Protein AF-A0A534X002-F1 (afdb_monomer_lite)

Sequence (82 aa):
MYFVTTKRAGYALFCMTPSERAAIALTEDQKRVHVLEHTGETWTVRHEWPVGEHSHTELMTRLATCEEPASVAELVRRALGA

Secondary structure (DSSP, 8-state):
---EEE--TTEEEEEE-TTSSEEEEEETTS-EEEEEEE-SS-EEEEEEEETTTS-HHHHHHHHTTSPPPSSHHHHHHHHHT-

Foldseek 3Di:
DAWDWDDDPQFPTWTADPVNQWIWTAGPVRQKIFIWGDPPPDTDGPDMDGCVVPNSVQLNVQCVPPDDDPHSVRSVCSSVPD

Radius of gyration: 11.41 Å; chains: 1; bounding box: 26×28×29 Å

pLDDT: mean 96.12, std 3.76, range [70.38, 98.69]

Structure (mmCIF, N/CA/C/O backbone):
data_AF-A0A534X002-F1
#
_entry.id   AF-A0A534X002-F1
#
loop_
_atom_site.group_PDB
_atom_site.id
_atom_site.type_symbol
_atom_site.label_atom_id
_atom_site.label_alt_id
_atom_site.label_comp_id
_atom_site.label_asym_id
_atom_site.label_entity_id
_atom_site.label_seq_id
_atom_site.pdbx_PDB_ins_code
_atom_site.Cartn_x
_atom_site.Cartn_y
_atom_site.Cartn_z
_atom_site.occupancy
_atom_site.B_iso_or_equiv
_atom_site.auth_seq_id
_atom_site.auth_comp_id
_atom_site.auth_asym_id
_atom_site.auth_atom_id
_atom_site.pdbx_PDB_model_num
ATOM 1 N N . MET A 1 1 ? 5.710 12.571 -1.384 1.00 92.44 1 MET A N 1
ATOM 2 C CA . MET A 1 1 ? 4.749 12.626 -0.257 1.00 92.44 1 MET A CA 1
ATOM 3 C C . MET A 1 1 ? 5.253 11.773 0.904 1.00 92.44 1 MET A C 1
ATOM 5 O O . MET A 1 1 ? 6.178 10.996 0.704 1.00 92.44 1 MET A O 1
ATOM 9 N N . TYR A 1 2 ? 4.671 11.902 2.100 1.00 93.81 2 TYR A N 1
ATOM 10 C CA . TYR A 1 2 ? 4.943 11.005 3.234 1.00 93.81 2 TYR A CA 1
ATOM 11 C C . TYR A 1 2 ? 3.796 10.006 3.435 1.00 93.81 2 TYR A C 1
ATOM 13 O O . TYR A 1 2 ? 2.722 10.177 2.863 1.00 93.81 2 TYR A O 1
ATOM 21 N N . PHE A 1 3 ? 4.033 8.979 4.251 1.00 97.12 3 PHE A N 1
ATOM 22 C CA . PHE A 1 3 ? 3.017 8.012 4.662 1.00 97.12 3 PHE A CA 1
ATOM 23 C C . PHE A 1 3 ? 2.847 8.026 6.178 1.00 97.12 3 PHE A C 1
ATOM 25 O O . PHE A 1 3 ? 3.815 8.217 6.916 1.00 97.12 3 PHE A O 1
ATOM 32 N N . VAL A 1 4 ? 1.620 7.786 6.631 1.00 97.12 4 VAL A N 1
ATOM 33 C CA . VAL A 1 4 ? 1.287 7.599 8.044 1.00 97.12 4 VAL A CA 1
ATOM 34 C C . VAL A 1 4 ? 1.135 6.105 8.302 1.00 97.12 4 VAL A C 1
ATOM 36 O O . VAL A 1 4 ? 0.240 5.460 7.756 1.00 97.12 4 VAL A O 1
ATOM 39 N N . THR A 1 5 ? 2.018 5.537 9.119 1.00 97.25 5 THR A N 1
ATOM 40 C CA . THR A 1 5 ? 1.980 4.106 9.448 1.00 97.25 5 THR A CA 1
ATOM 41 C C . THR A 1 5 ? 1.123 3.865 10.684 1.00 97.25 5 THR A C 1
ATOM 43 O O . THR A 1 5 ? 1.308 4.516 11.710 1.00 97.25 5 THR A O 1
ATOM 46 N N . THR A 1 6 ? 0.224 2.887 10.610 1.00 96.69 6 THR A N 1
ATOM 47 C CA . THR A 1 6 ? -0.595 2.438 11.742 1.00 96.69 6 THR A CA 1
ATOM 48 C C . THR A 1 6 ? -0.615 0.914 11.835 1.00 96.69 6 THR A C 1
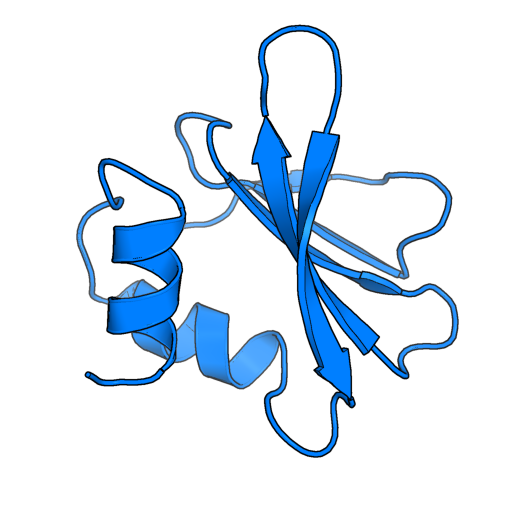ATOM 50 O O . THR A 1 6 ? -0.256 0.210 10.890 1.00 96.69 6 THR A O 1
ATOM 53 N N . LYS A 1 7 ? -1.029 0.386 12.988 1.00 96.62 7 LYS A N 1
ATOM 54 C CA . LYS A 1 7 ? -1.275 -1.049 13.156 1.00 96.62 7 LYS A CA 1
ATOM 55 C C . LYS A 1 7 ? -2.685 -1.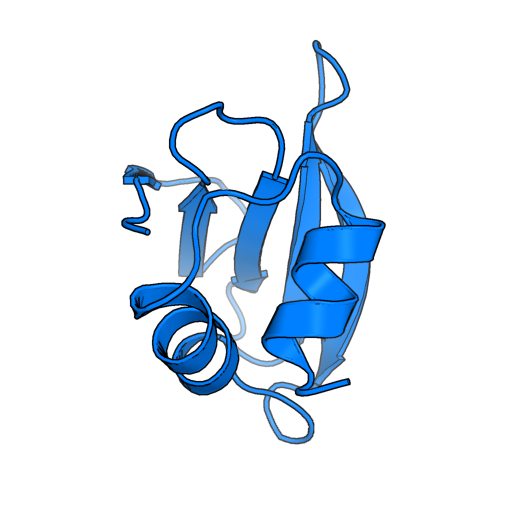379 12.680 1.00 96.62 7 LYS A C 1
ATOM 57 O O . LYS A 1 7 ? -3.647 -0.735 13.090 1.00 96.62 7 LYS A O 1
ATOM 62 N N . ARG A 1 8 ? -2.812 -2.427 11.868 1.00 96.44 8 ARG A N 1
ATOM 63 C CA . ARG A 1 8 ? -4.096 -2.968 11.417 1.00 96.44 8 ARG A CA 1
ATOM 64 C C . ARG A 1 8 ? -4.008 -4.490 11.374 1.00 96.44 8 ARG A C 1
ATOM 66 O O . ARG A 1 8 ? -3.051 -5.019 10.825 1.00 96.44 8 ARG A O 1
ATOM 73 N N . ALA A 1 9 ? -4.995 -5.177 11.945 1.00 96.81 9 ALA A N 1
ATOM 74 C CA . ALA A 1 9 ? -5.048 -6.638 11.911 1.00 96.81 9 ALA A CA 1
ATOM 75 C C . ALA A 1 9 ? -5.031 -7.159 10.462 1.00 96.81 9 ALA A C 1
ATOM 77 O O . ALA A 1 9 ? -5.658 -6.555 9.585 1.00 96.81 9 ALA A O 1
ATOM 78 N N . GLY A 1 10 ? -4.312 -8.258 10.220 1.00 96.88 10 GLY A N 1
ATOM 79 C CA . GLY A 1 10 ? -4.128 -8.836 8.886 1.00 96.88 10 GLY A CA 1
ATOM 80 C C . GLY A 1 10 ? -2.973 -8.225 8.085 1.00 96.88 10 GLY A C 1
ATOM 81 O O . GLY A 1 10 ? -2.687 -8.696 6.983 1.00 96.88 10 GLY A O 1
ATOM 82 N N . TYR A 1 11 ? -2.280 -7.216 8.628 1.00 98.25 11 TYR A N 1
ATOM 83 C CA . TYR A 1 11 ? -1.162 -6.554 7.959 1.00 98.25 11 TYR A CA 1
ATOM 84 C C . TYR A 1 11 ? 0.083 -6.441 8.844 1.00 98.25 11 TYR A C 1
ATOM 86 O O . TYR A 1 11 ? 0.031 -5.931 9.962 1.00 98.25 11 TYR A O 1
ATOM 94 N N . ALA A 1 12 ? 1.230 -6.840 8.291 1.00 98.00 12 ALA A N 1
ATOM 95 C CA . ALA A 1 12 ? 2.545 -6.563 8.866 1.00 98.00 12 ALA A CA 1
ATOM 96 C C . ALA A 1 12 ? 2.919 -5.072 8.746 1.00 98.00 12 ALA A C 1
ATOM 98 O O . ALA A 1 12 ? 3.645 -4.539 9.583 1.00 98.00 12 ALA A O 1
ATOM 99 N N . LEU A 1 13 ? 2.403 -4.393 7.716 1.00 98.38 13 LEU A N 1
ATOM 100 C CA . LEU A 1 13 ? 2.577 -2.962 7.472 1.00 98.38 13 LEU A CA 1
ATOM 101 C C . LEU A 1 13 ? 1.271 -2.383 6.930 1.00 98.38 13 LEU A C 1
ATOM 103 O O . LEU A 1 13 ? 0.702 -2.947 5.999 1.00 98.38 13 LEU A O 1
ATOM 107 N N . PHE A 1 14 ? 0.839 -1.237 7.450 1.00 98.50 14 PHE A N 1
ATOM 108 C CA . PHE A 1 14 ? -0.279 -0.479 6.895 1.00 98.50 14 PHE A CA 1
ATOM 109 C C . PHE A 1 14 ? 0.070 1.013 6.849 1.00 98.50 14 PHE A C 1
ATOM 111 O O . PHE A 1 14 ? 0.104 1.684 7.883 1.00 98.50 14 PHE A O 1
ATOM 118 N N . CYS A 1 15 ? 0.365 1.522 5.652 1.00 98.31 15 CYS A N 1
ATOM 119 C CA . CYS A 1 15 ? 0.843 2.883 5.420 1.00 98.31 15 CYS A CA 1
ATOM 120 C C . CYS A 1 15 ? -0.179 3.682 4.614 1.00 98.31 15 CYS A C 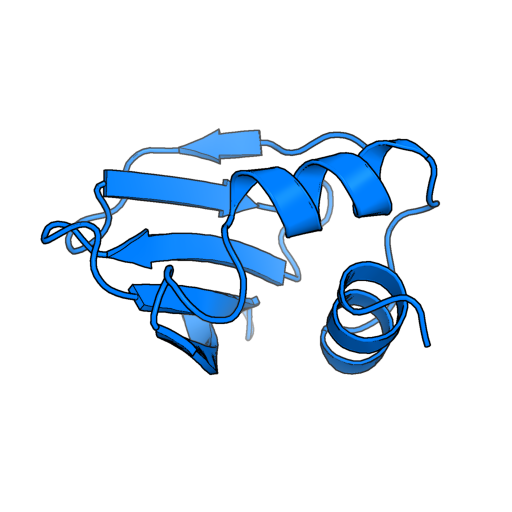1
ATOM 122 O O . CYS A 1 15 ? -0.378 3.432 3.428 1.00 98.31 15 CYS A O 1
ATOM 124 N N . MET A 1 16 ? -0.805 4.662 5.254 1.00 97.94 16 MET A N 1
ATOM 125 C CA . MET A 1 16 ? -1.830 5.515 4.659 1.00 97.94 16 MET A CA 1
ATOM 126 C C . MET A 1 16 ? -1.203 6.735 3.996 1.00 97.94 16 MET A C 1
ATOM 128 O O . MET A 1 16 ? -0.174 7.247 4.448 1.00 97.94 16 MET A O 1
ATOM 132 N N . THR A 1 17 ? -1.839 7.225 2.940 1.00 97.31 17 THR A N 1
ATOM 133 C CA . THR A 1 17 ? -1.554 8.560 2.419 1.00 97.31 17 THR A CA 1
ATOM 134 C C . THR A 1 17 ? -2.042 9.630 3.410 1.00 97.31 17 THR A C 1
ATOM 136 O O . THR A 1 17 ? -2.908 9.332 4.233 1.00 97.31 17 THR A O 1
ATOM 139 N N . PRO A 1 18 ? -1.517 10.871 3.374 1.00 96.12 18 PRO A N 1
ATOM 140 C CA . PRO A 1 18 ? -1.889 11.914 4.334 1.00 96.12 18 PRO A CA 1
ATOM 141 C C . PRO A 1 18 ? -3.385 12.234 4.374 1.00 96.12 18 PRO A C 1
ATOM 143 O O . PRO A 1 18 ? -3.912 12.524 5.442 1.00 96.12 18 PRO A O 1
ATOM 146 N N . SER A 1 19 ? -4.081 12.160 3.235 1.00 95.62 19 SER A N 1
ATOM 147 C CA . SER A 1 19 ? -5.539 12.342 3.186 1.00 95.62 19 SER A CA 1
ATOM 148 C C . SER A 1 19 ? -6.345 11.111 3.604 1.00 95.62 19 SER A C 1
ATOM 150 O O . SER A 1 19 ? -7.570 11.141 3.528 1.00 95.62 19 SER A O 1
ATOM 152 N N . GLU A 1 20 ? -5.675 10.014 3.965 1.00 96.25 20 GLU A N 1
ATOM 153 C CA . GLU A 1 20 ? -6.270 8.719 4.310 1.00 96.25 20 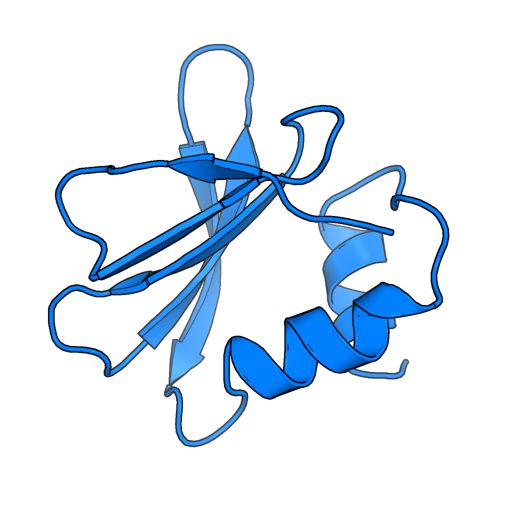GLU A CA 1
ATOM 154 C C . GLU A 1 20 ? -7.141 8.109 3.199 1.00 96.25 20 GLU A C 1
ATOM 156 O O . GLU A 1 20 ? -7.840 7.128 3.423 1.00 96.25 20 GLU A O 1
ATOM 161 N N . ARG A 1 21 ? -7.088 8.635 1.968 1.00 96.38 21 ARG A N 1
ATOM 162 C CA . ARG A 1 21 ? -7.848 8.091 0.831 1.00 96.38 21 ARG A CA 1
ATOM 163 C C . ARG A 1 21 ? -7.311 6.756 0.343 1.00 96.38 21 ARG A C 1
ATOM 165 O O . ARG A 1 21 ? -8.070 5.956 -0.201 1.0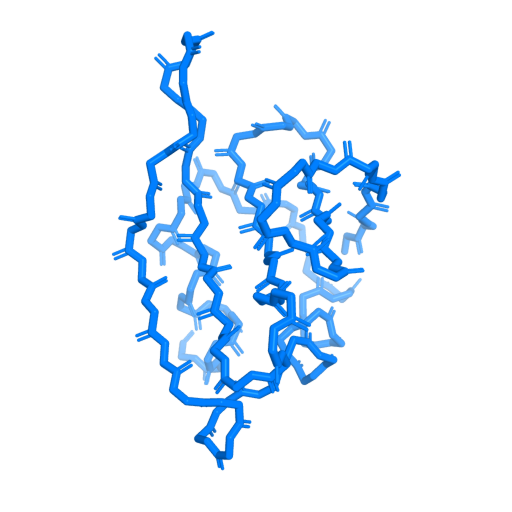0 96.38 21 ARG A O 1
ATOM 172 N N . ALA A 1 22 ? -6.013 6.527 0.506 1.00 97.94 22 ALA A N 1
ATOM 173 C CA . ALA A 1 22 ? -5.357 5.323 0.037 1.00 97.94 22 ALA A CA 1
ATOM 174 C C . ALA A 1 22 ? -4.363 4.782 1.065 1.00 97.94 22 ALA A C 1
ATOM 176 O O . ALA A 1 22 ? -3.871 5.513 1.925 1.00 97.94 22 ALA A O 1
ATOM 177 N N . ALA A 1 23 ? -4.051 3.494 0.959 1.00 98.19 23 ALA A N 1
ATOM 178 C CA . ALA A 1 23 ? -3.007 2.864 1.751 1.00 98.19 23 ALA A CA 1
ATOM 179 C C . ALA A 1 23 ? -2.213 1.854 0.924 1.00 98.19 23 ALA A C 1
ATOM 181 O O . ALA A 1 23 ? -2.765 1.178 0.059 1.00 98.19 23 ALA A O 1
ATOM 182 N N . ILE A 1 24 ? -0.923 1.737 1.226 1.00 98.38 24 ILE A N 1
ATOM 183 C CA . ILE A 1 24 ? -0.063 0.636 0.797 1.00 98.38 24 ILE A CA 1
ATOM 184 C C . ILE A 1 24 ? 0.165 -0.241 2.022 1.00 98.38 24 ILE A C 1
ATOM 186 O O . ILE A 1 24 ? 0.585 0.244 3.075 1.00 98.38 24 ILE A O 1
ATOM 190 N N . ALA A 1 25 ? -0.125 -1.529 1.899 1.00 98.56 25 ALA A N 1
ATOM 191 C CA . ALA A 1 25 ? -0.042 -2.464 3.006 1.00 98.56 25 ALA A CA 1
ATOM 192 C C . ALA A 1 25 ? 0.665 -3.758 2.603 1.00 98.56 25 ALA A C 1
ATOM 194 O O . ALA A 1 25 ? 0.618 -4.169 1.447 1.00 98.56 25 ALA A O 1
ATOM 195 N N . LEU A 1 26 ? 1.308 -4.403 3.572 1.00 98.69 26 LEU A N 1
ATOM 196 C CA . LEU A 1 26 ? 1.951 -5.708 3.434 1.00 98.69 26 LEU A CA 1
ATOM 197 C C . LEU A 1 26 ? 1.193 -6.705 4.305 1.00 98.69 26 LEU A C 1
ATOM 199 O O . LEU A 1 26 ? 1.010 -6.444 5.498 1.00 98.69 26 LEU A O 1
ATOM 203 N N . THR A 1 27 ? 0.749 -7.821 3.732 1.00 98.56 27 THR A N 1
ATOM 204 C CA . THR A 1 27 ? 0.043 -8.879 4.474 1.00 98.56 27 THR A CA 1
ATOM 205 C C . THR A 1 27 ? 0.901 -9.443 5.610 1.00 98.56 27 THR A C 1
ATOM 207 O O . THR A 1 27 ? 2.127 -9.357 5.577 1.00 98.56 27 THR A O 1
ATOM 210 N N . GLU A 1 28 ? 0.272 -10.015 6.641 1.00 97.94 28 GLU A N 1
ATOM 211 C CA . GLU A 1 28 ? 0.981 -10.602 7.799 1.00 97.94 28 GLU A CA 1
ATOM 212 C C . GLU A 1 28 ? 2.008 -11.677 7.417 1.00 97.94 28 GLU A C 1
ATOM 214 O O . GLU A 1 28 ? 3.081 -11.747 8.013 1.00 97.94 28 GLU A O 1
ATOM 219 N N . ASP A 1 29 ? 1.717 -12.476 6.389 1.00 97.94 29 ASP A N 1
ATOM 220 C CA . ASP A 1 29 ? 2.641 -13.481 5.853 1.00 97.94 29 ASP A CA 1
ATOM 221 C C . ASP A 1 29 ? 3.759 -12.887 4.975 1.00 97.94 29 ASP A C 1
ATOM 223 O O . ASP A 1 29 ? 4.629 -13.621 4.507 1.00 97.94 29 ASP A O 1
ATOM 227 N N . GLN A 1 30 ? 3.734 -11.568 4.757 1.00 97.88 30 GLN A N 1
ATOM 228 C CA . GLN A 1 30 ? 4.670 -10.789 3.949 1.00 97.88 30 GLN A CA 1
ATOM 229 C C . GLN A 1 30 ? 4.788 -11.263 2.495 1.00 97.88 30 GLN A C 1
ATOM 231 O O . GLN A 1 30 ? 5.814 -11.049 1.850 1.00 97.88 30 GLN A O 1
ATOM 236 N N . LYS A 1 31 ? 3.741 -11.898 1.953 1.00 98.31 31 LYS A N 1
ATOM 237 C CA . LYS A 1 31 ? 3.743 -12.409 0.573 1.00 98.31 31 LYS A CA 1
ATOM 238 C C . LYS A 1 31 ? 3.057 -11.493 -0.421 1.00 98.31 31 LYS A C 1
ATOM 240 O O . LYS A 1 31 ? 3.375 -11.577 -1.608 1.00 98.31 31 LYS A O 1
ATOM 245 N N . ARG A 1 32 ? 2.132 -10.641 0.026 1.00 98.69 32 ARG A N 1
ATOM 246 C CA . ARG A 1 32 ? 1.347 -9.771 -0.853 1.00 98.69 32 ARG A CA 1
ATOM 247 C C . ARG A 1 32 ? 1.389 -8.325 -0.408 1.00 98.69 32 ARG A C 1
ATOM 249 O O . ARG A 1 32 ? 1.338 -8.015 0.782 1.00 98.69 32 ARG A O 1
ATOM 256 N N . VAL A 1 33 ? 1.445 -7.444 -1.394 1.00 98.69 33 VAL A N 1
ATOM 257 C CA . VAL A 1 33 ? 1.236 -6.015 -1.197 1.00 98.69 33 VAL A CA 1
ATOM 258 C C . VAL A 1 33 ? -0.167 -5.674 -1.657 1.00 98.69 33 VAL A C 1
ATOM 260 O O . VAL A 1 33 ? -0.577 -6.072 -2.744 1.00 98.69 33 VAL A O 1
ATOM 263 N N . HIS A 1 34 ? -0.897 -4.945 -0.823 1.00 98.69 34 HIS A N 1
ATOM 264 C CA . HIS A 1 34 ? -2.218 -4.422 -1.136 1.00 98.69 34 HIS A CA 1
ATOM 265 C C . HIS A 1 34 ? -2.137 -2.909 -1.315 1.00 98.69 34 HIS A C 1
ATOM 267 O O . HIS A 1 34 ? -1.542 -2.210 -0.492 1.00 98.69 34 HIS A O 1
ATOM 273 N N . VAL A 1 35 ? -2.800 -2.403 -2.351 1.00 98.44 35 VAL A N 1
ATOM 274 C CA . VAL A 1 35 ? -3.176 -0.994 -2.455 1.00 98.44 35 VAL A CA 1
ATOM 275 C C . VAL A 1 35 ? -4.660 -0.893 -2.154 1.00 98.44 35 VAL A C 1
ATOM 277 O O . VAL A 1 35 ? -5.491 -1.503 -2.834 1.00 98.44 35 VAL A O 1
ATOM 280 N N . LEU A 1 36 ? -4.989 -0.144 -1.111 1.00 98.50 36 LEU A N 1
ATOM 281 C CA . LEU A 1 36 ? -6.342 -0.015 -0.599 1.00 98.50 36 LEU A CA 1
ATOM 282 C C . LEU A 1 36 ? -6.886 1.387 -0.835 1.00 98.50 36 LEU A C 1
ATOM 284 O O . LEU A 1 36 ? -6.138 2.360 -0.807 1.00 98.50 36 LEU A O 1
ATOM 288 N N . GLU A 1 37 ? -8.199 1.469 -1.003 1.00 98.12 37 GLU A N 1
ATOM 289 C CA . GLU A 1 37 ? -8.968 2.710 -0.989 1.00 98.12 37 GLU A CA 1
ATOM 290 C C . GLU A 1 37 ? -9.806 2.790 0.284 1.00 98.12 37 GLU A C 1
ATOM 292 O O . GLU A 1 37 ? -10.401 1.788 0.694 1.00 98.12 37 GLU A O 1
ATOM 297 N N . HIS A 1 38 ? -9.888 3.977 0.878 1.00 96.56 38 HIS A N 1
ATOM 298 C CA . HIS A 1 38 ? -10.813 4.252 1.967 1.00 96.56 38 HIS A CA 1
ATOM 299 C C . HIS A 1 38 ? -12.136 4.785 1.415 1.00 96.56 38 HIS A C 1
ATOM 301 O O . HIS A 1 38 ? -12.193 5.877 0.851 1.00 96.56 38 HIS A O 1
ATOM 307 N N . THR A 1 39 ? -13.220 4.034 1.601 1.00 90.81 39 THR A N 1
ATOM 308 C CA . THR A 1 39 ? -14.565 4.411 1.133 1.00 90.81 39 THR A CA 1
ATOM 309 C C . THR A 1 39 ? -15.422 5.000 2.260 1.00 90.81 39 THR A C 1
ATOM 311 O O . THR A 1 39 ? -16.628 4.777 2.310 1.00 90.81 39 THR A O 1
ATOM 314 N N . GLY A 1 40 ? -14.796 5.708 3.205 1.00 87.06 40 GLY A N 1
ATOM 315 C CA . GLY A 1 40 ? -15.447 6.351 4.354 1.00 87.06 40 GLY A CA 1
ATOM 316 C C . GLY A 1 40 ? -15.631 5.437 5.567 1.00 87.06 40 GLY A C 1
ATOM 317 O O . GLY A 1 40 ? -15.290 5.834 6.675 1.00 87.06 40 GLY A O 1
ATOM 318 N N . GLU A 1 41 ? -16.126 4.215 5.365 1.00 88.75 41 GLU A N 1
ATOM 319 C CA . GLU A 1 41 ? -16.362 3.256 6.462 1.00 88.75 41 GLU A CA 1
ATOM 320 C C . GLU A 1 41 ? -15.356 2.103 6.484 1.00 88.75 41 GLU A C 1
ATOM 322 O O . GLU A 1 41 ? -15.082 1.512 7.531 1.00 88.75 41 GLU A O 1
ATOM 327 N N . THR A 1 42 ? -14.818 1.743 5.319 1.00 94.50 42 THR A N 1
ATOM 328 C CA . THR A 1 42 ? -13.983 0.552 5.172 1.00 94.50 42 THR A CA 1
ATOM 329 C C . THR A 1 42 ? -12.821 0.783 4.221 1.00 94.50 42 THR A C 1
ATOM 331 O O . THR A 1 42 ? -12.800 1.713 3.412 1.00 94.50 42 THR A O 1
ATOM 334 N N . TRP A 1 43 ? -11.833 -0.099 4.345 1.00 97.19 43 TRP A N 1
ATOM 335 C CA . TRP A 1 43 ? -10.699 -0.184 3.441 1.00 97.19 43 TRP A CA 1
ATOM 336 C C . TRP A 1 43 ? -10.933 -1.325 2.462 1.00 97.19 43 TRP A C 1
ATOM 338 O O . TRP A 1 43 ? -11.047 -2.478 2.878 1.00 97.19 43 TRP A O 1
ATOM 348 N N . THR A 1 44 ? -10.974 -1.005 1.174 1.00 97.31 44 THR A N 1
ATOM 349 C CA . THR A 1 44 ? -11.182 -1.981 0.101 1.00 97.31 44 THR A CA 1
ATOM 350 C C . THR A 1 44 ? -9.886 -2.173 -0.670 1.00 97.31 44 THR A C 1
ATOM 352 O O . THR A 1 44 ? -9.303 -1.198 -1.141 1.00 97.31 44 THR A O 1
ATOM 355 N N . VAL A 1 45 ? -9.435 -3.420 -0.830 1.00 97.94 45 VAL A N 1
ATOM 356 C CA . VAL A 1 45 ? -8.285 -3.739 -1.689 1.00 97.94 45 VAL A CA 1
ATOM 357 C C . VAL A 1 45 ? -8.676 -3.460 -3.140 1.00 97.94 45 VAL A C 1
ATOM 359 O O . VAL A 1 45 ? -9.619 -4.054 -3.659 1.00 97.94 45 VAL A O 1
ATOM 362 N N . ARG A 1 46 ? -7.979 -2.523 -3.784 1.00 98.06 46 ARG A N 1
ATOM 363 C CA . ARG A 1 46 ? -8.173 -2.187 -5.203 1.00 98.06 46 ARG A CA 1
ATOM 364 C C . ARG A 1 46 ? -7.171 -2.896 -6.092 1.00 98.06 46 ARG A C 1
ATOM 366 O O . ARG A 1 46 ? -7.515 -3.273 -7.206 1.00 98.06 46 ARG A O 1
ATOM 373 N N . HIS A 1 47 ? -5.959 -3.091 -5.585 1.00 98.12 47 HIS A N 1
ATOM 374 C CA . HIS A 1 47 ? -4.932 -3.869 -6.254 1.00 98.12 47 HIS A CA 1
ATOM 375 C C . HIS A 1 47 ? -4.185 -4.739 -5.255 1.00 98.12 47 HIS A C 1
ATOM 377 O O . HIS A 1 47 ? -3.955 -4.334 -4.114 1.00 98.12 47 HIS A O 1
ATOM 383 N N . GLU A 1 48 ? -3.774 -5.910 -5.720 1.00 98.19 48 GLU A N 1
ATOM 384 C CA . GLU A 1 48 ? -2.861 -6.787 -5.010 1.00 98.19 48 GLU A CA 1
ATOM 385 C C . GLU A 1 48 ? -1.867 -7.418 -5.978 1.00 98.19 48 GLU A C 1
ATOM 387 O O . GLU A 1 48 ? -2.173 -7.630 -7.152 1.00 98.19 48 GLU A O 1
ATOM 392 N N . TRP A 1 49 ? -0.687 -7.734 -5.464 1.00 98.19 49 TRP A N 1
ATOM 393 C CA . TRP A 1 49 ? 0.325 -8.498 -6.184 1.00 98.19 49 TRP A CA 1
ATOM 394 C C . TRP A 1 49 ? 1.256 -9.216 -5.203 1.00 98.19 49 TRP A C 1
ATOM 396 O O . TRP A 1 49 ? 1.377 -8.811 -4.037 1.00 98.19 49 TRP A O 1
ATOM 406 N N . PRO A 1 50 ? 1.938 -10.282 -5.653 1.00 98.44 50 PRO A N 1
ATOM 407 C CA . PRO A 1 50 ? 3.052 -10.860 -4.920 1.00 98.44 50 PRO A CA 1
ATOM 408 C C . PRO A 1 50 ? 4.148 -9.818 -4.669 1.00 98.44 50 PRO A C 1
ATOM 410 O O . PRO A 1 50 ? 4.504 -9.043 -5.555 1.00 98.44 50 PRO A O 1
ATOM 413 N N . VAL A 1 51 ? 4.760 -9.851 -3.485 1.00 97.75 51 VAL A N 1
ATOM 414 C CA . VAL A 1 51 ? 5.891 -8.966 -3.135 1.00 97.75 51 VAL A CA 1
ATOM 415 C C . VAL A 1 51 ? 7.067 -9.113 -4.106 1.00 97.75 51 VAL A C 1
ATOM 417 O O . VAL A 1 51 ? 7.799 -8.152 -4.320 1.00 97.75 51 VAL A O 1
ATOM 420 N N . GLY A 1 52 ? 7.236 -10.299 -4.702 1.00 97.12 52 GLY A N 1
ATOM 421 C CA . GLY A 1 52 ? 8.275 -10.560 -5.700 1.00 97.12 52 GLY A CA 1
ATOM 422 C C . GLY A 1 52 ? 8.060 -9.858 -7.045 1.00 97.12 52 GLY A C 1
ATOM 423 O O . GLY A 1 52 ? 9.020 -9.724 -7.793 1.00 97.12 52 GLY A O 1
ATOM 424 N N . GLU A 1 53 ? 6.838 -9.410 -7.346 1.00 97.31 53 GLU A N 1
ATOM 425 C CA . GLU A 1 53 ? 6.548 -8.608 -8.542 1.00 97.31 53 GLU A CA 1
ATOM 426 C C . GLU A 1 53 ? 6.735 -7.117 -8.252 1.00 97.31 53 GLU A C 1
ATOM 428 O O . GLU A 1 53 ? 7.467 -6.436 -8.965 1.00 97.31 53 GLU A O 1
ATOM 433 N N . HIS A 1 54 ? 6.125 -6.627 -7.168 1.00 97.38 54 HIS A N 1
ATOM 434 C CA . HIS A 1 54 ? 6.260 -5.242 -6.720 1.00 97.38 54 HIS A CA 1
ATOM 435 C C . HIS A 1 54 ? 6.261 -5.177 -5.186 1.00 97.38 54 HIS A C 1
ATOM 437 O O . HIS A 1 54 ? 5.307 -5.584 -4.517 1.00 97.38 54 HIS A O 1
ATOM 443 N N . SER A 1 55 ? 7.321 -4.623 -4.596 1.00 97.38 55 SER A N 1
ATOM 444 C CA . SER A 1 55 ? 7.450 -4.540 -3.132 1.00 97.38 55 SER A CA 1
ATOM 445 C C . SER A 1 55 ? 6.869 -3.238 -2.570 1.00 97.38 55 SER A C 1
ATOM 447 O O . SER A 1 55 ? 6.919 -2.196 -3.217 1.00 97.38 55 SER A O 1
ATOM 449 N N . HIS A 1 56 ? 6.368 -3.249 -1.327 1.00 97.31 56 HIS A N 1
ATOM 450 C CA . HIS A 1 56 ? 5.852 -2.029 -0.682 1.00 97.31 56 HIS A CA 1
ATOM 451 C C . HIS A 1 56 ? 6.921 -0.925 -0.625 1.00 97.31 56 HIS A C 1
ATOM 453 O O . HIS A 1 56 ? 6.617 0.241 -0.862 1.00 97.31 56 HIS A O 1
ATOM 459 N N . THR A 1 57 ? 8.178 -1.304 -0.367 1.00 96.56 57 THR A N 1
ATOM 460 C CA . THR A 1 57 ? 9.321 -0.390 -0.326 1.00 96.56 57 THR A CA 1
ATOM 461 C C . THR A 1 57 ? 9.512 0.306 -1.667 1.00 96.56 57 THR A C 1
ATOM 463 O O . THR A 1 57 ? 9.554 1.529 -1.707 1.00 96.56 57 THR A O 1
ATOM 466 N N . GLU A 1 58 ? 9.556 -0.448 -2.766 1.00 96.56 58 GLU A N 1
ATOM 467 C CA . GLU A 1 58 ? 9.711 0.101 -4.116 1.00 96.56 58 GLU A CA 1
ATOM 468 C C . GLU A 1 58 ? 8.629 1.139 -4.441 1.00 96.56 58 GLU A C 1
ATOM 470 O O . GLU A 1 58 ? 8.942 2.254 -4.867 1.00 96.56 58 GLU A O 1
ATOM 475 N N . LEU A 1 59 ? 7.362 0.797 -4.198 1.00 97.19 59 LEU A N 1
ATOM 476 C CA . LEU A 1 59 ? 6.225 1.677 -4.477 1.00 97.19 59 LEU A CA 1
ATOM 477 C C . LEU A 1 59 ? 6.309 2.964 -3.655 1.00 97.19 59 LEU A C 1
ATOM 479 O O . LEU A 1 59 ? 6.162 4.064 -4.185 1.00 97.19 59 LEU A O 1
ATOM 483 N N . MET A 1 60 ? 6.557 2.831 -2.349 1.00 97.00 60 MET A N 1
ATOM 484 C CA 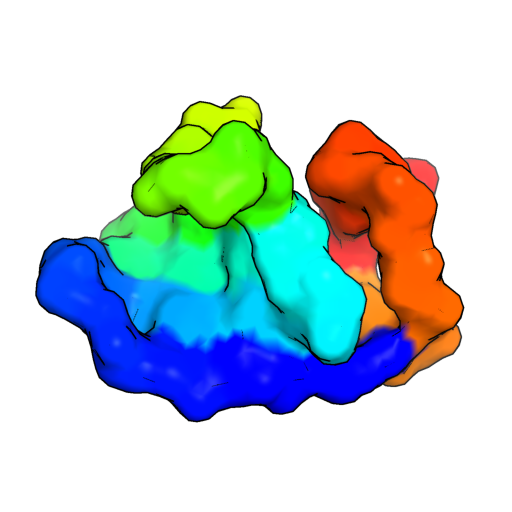. MET A 1 60 ? 6.628 3.966 -1.434 1.00 97.00 60 MET A CA 1
ATOM 485 C C . MET A 1 60 ? 7.825 4.866 -1.752 1.00 97.00 60 MET A C 1
ATOM 487 O O . MET A 1 60 ? 7.687 6.086 -1.702 1.00 97.00 60 MET A O 1
ATOM 491 N N . THR A 1 61 ? 8.972 4.295 -2.137 1.00 95.88 61 THR A N 1
ATOM 492 C CA . THR A 1 61 ? 10.152 5.054 -2.575 1.00 95.88 61 THR A CA 1
ATOM 493 C C . THR A 1 61 ? 9.861 5.864 -3.833 1.00 95.88 61 THR A C 1
ATOM 495 O O . THR A 1 61 ? 10.220 7.038 -3.886 1.00 95.88 61 THR A O 1
ATOM 498 N N . ARG A 1 62 ? 9.166 5.291 -4.823 1.00 95.25 62 ARG A N 1
ATOM 499 C CA . ARG A 1 62 ? 8.768 6.025 -6.036 1.00 95.25 62 ARG A CA 1
ATOM 500 C C . ARG A 1 62 ? 7.788 7.157 -5.725 1.00 95.25 62 ARG A C 1
ATOM 502 O O . ARG A 1 62 ? 7.933 8.256 -6.247 1.00 95.25 62 ARG A O 1
ATOM 509 N N . LEU A 1 63 ? 6.836 6.926 -4.821 1.00 96.31 63 LEU A N 1
ATOM 510 C CA . LEU A 1 63 ? 5.863 7.940 -4.400 1.00 96.31 63 LEU A CA 1
ATOM 511 C C . LEU A 1 63 ? 6.465 9.023 -3.485 1.00 96.31 63 LEU A C 1
ATOM 513 O O . LEU A 1 63 ? 5.879 10.098 -3.333 1.00 96.31 63 LEU A O 1
ATOM 517 N N . ALA A 1 64 ? 7.634 8.794 -2.882 1.00 93.69 64 ALA A N 1
ATOM 518 C CA . ALA A 1 64 ? 8.249 9.728 -1.937 1.00 93.69 64 ALA A CA 1
ATOM 519 C C . ALA A 1 64 ? 8.488 11.124 -2.541 1.00 93.69 64 ALA A C 1
ATOM 521 O O . ALA A 1 64 ? 8.381 12.126 -1.830 1.00 93.69 64 ALA A O 1
ATOM 522 N N . THR A 1 65 ? 8.711 11.216 -3.852 1.00 89.62 65 THR A N 1
ATOM 523 C CA . THR A 1 65 ? 8.945 12.479 -4.573 1.00 89.62 65 THR A CA 1
ATOM 524 C C . THR A 1 65 ? 7.690 13.064 -5.228 1.00 89.62 65 THR A C 1
ATOM 526 O O . THR A 1 65 ? 7.738 14.179 -5.739 1.00 89.62 65 THR A O 1
ATOM 529 N N . CYS A 1 66 ? 6.552 12.363 -5.194 1.00 92.69 66 CYS A N 1
ATOM 530 C CA . CYS A 1 66 ? 5.304 12.825 -5.801 1.00 92.69 66 CYS A CA 1
ATOM 531 C C . CYS A 1 66 ? 4.452 13.665 -4.839 1.00 92.69 66 CYS A C 1
ATOM 533 O O . CYS A 1 66 ? 4.469 13.455 -3.622 1.00 92.69 66 CYS A O 1
ATOM 535 N N . GLU A 1 67 ? 3.624 14.554 -5.385 1.00 95.19 67 GLU A N 1
ATOM 536 C CA . GLU A 1 67 ? 2.445 15.046 -4.665 1.00 95.19 67 GLU A CA 1
ATOM 537 C C . GLU A 1 67 ? 1.453 13.906 -4.414 1.00 95.19 67 GLU A C 1
ATOM 539 O O . GLU A 1 67 ? 1.435 12.916 -5.157 1.00 95.19 67 GLU A O 1
ATOM 544 N N . GLU A 1 68 ? 0.622 14.054 -3.378 1.00 95.50 68 GLU A N 1
ATOM 545 C CA . GLU A 1 68 ? -0.392 13.053 -3.060 1.00 95.50 68 GLU A CA 1
ATOM 546 C C . GLU A 1 68 ? -1.387 12.896 -4.229 1.00 95.50 68 GLU A C 1
ATOM 548 O O . GLU A 1 68 ? -2.007 13.875 -4.652 1.00 95.50 68 GLU A O 1
ATOM 553 N N . PRO A 1 69 ? -1.558 11.676 -4.763 1.00 94.62 69 PRO A N 1
ATOM 554 C CA . PRO A 1 69 ? -2.510 11.398 -5.832 1.00 94.62 69 PRO A CA 1
ATOM 555 C C . PRO A 1 69 ? -3.962 11.689 -5.429 1.00 94.62 69 PRO A C 1
ATOM 557 O O . PRO A 1 69 ? -4.389 11.374 -4.320 1.00 94.62 69 PRO A O 1
ATOM 560 N N . ALA A 1 70 ? -4.758 12.214 -6.364 1.00 93.75 70 ALA A N 1
ATOM 561 C CA . ALA A 1 70 ? -6.181 12.486 -6.135 1.00 93.75 70 ALA A CA 1
ATOM 562 C C . ALA A 1 70 ? -7.058 11.216 -6.096 1.00 93.75 70 ALA A C 1
ATOM 564 O O . ALA A 1 70 ? -8.210 11.281 -5.672 1.00 93.75 70 ALA A O 1
ATOM 565 N N . SER A 1 71 ? -6.537 10.073 -6.555 1.00 95.31 71 SER A N 1
ATOM 566 C CA . SER A 1 71 ? -7.242 8.789 -6.587 1.00 95.31 71 SER A CA 1
ATOM 567 C C . SER A 1 71 ? -6.277 7.612 -6.448 1.00 95.31 71 SER A C 1
ATOM 569 O O . SER A 1 71 ? -5.078 7.737 -6.715 1.00 95.31 71 SER A O 1
ATOM 571 N N . VAL A 1 72 ? -6.807 6.438 -6.093 1.00 96.50 72 VAL A N 1
ATOM 572 C CA . VAL A 1 72 ? -6.019 5.196 -6.054 1.00 96.50 72 VAL A CA 1
ATOM 573 C C . VAL A 1 72 ? -5.483 4.817 -7.435 1.00 96.50 72 VAL A C 1
ATOM 575 O O . VAL A 1 72 ? -4.339 4.387 -7.542 1.00 96.50 72 VAL A O 1
ATOM 578 N N . ALA A 1 73 ? -6.254 5.037 -8.503 1.00 96.38 73 ALA A N 1
ATOM 579 C CA . ALA A 1 73 ? -5.797 4.765 -9.866 1.00 96.38 73 ALA A CA 1
ATOM 580 C C . ALA A 1 73 ? -4.573 5.620 -10.247 1.00 96.38 73 ALA A C 1
ATOM 582 O O . ALA A 1 73 ? -3.622 5.119 -10.845 1.00 96.38 73 ALA A O 1
ATOM 583 N N . GLU A 1 74 ? -4.574 6.903 -9.869 1.00 96.75 74 GLU A N 1
ATOM 584 C CA . GLU A 1 74 ? -3.420 7.790 -10.045 1.00 96.75 74 GLU A CA 1
ATOM 585 C C . GLU A 1 74 ? -2.224 7.325 -9.206 1.00 96.75 74 GLU A C 1
ATOM 587 O O . GLU A 1 74 ? -1.098 7.301 -9.700 1.00 96.75 74 GLU A O 1
ATOM 592 N N . LEU A 1 75 ? -2.468 6.923 -7.954 1.00 97.25 75 LEU A N 1
ATOM 593 C CA . LEU A 1 75 ? -1.429 6.417 -7.061 1.00 97.25 75 LEU A CA 1
ATOM 594 C C . LEU A 1 75 ? -0.736 5.193 -7.644 1.00 97.25 75 LEU A C 1
ATOM 596 O O . LEU A 1 75 ? 0.490 5.152 -7.675 1.00 97.25 75 LEU A O 1
ATOM 600 N N . VAL A 1 76 ? -1.506 4.225 -8.137 1.00 97.31 76 VAL A N 1
ATOM 601 C CA . VAL A 1 76 ? -0.969 3.002 -8.739 1.00 97.31 76 VAL A CA 1
ATOM 602 C C . VAL A 1 76 ? -0.171 3.327 -9.993 1.00 97.31 76 VAL A C 1
ATOM 604 O O . VAL A 1 76 ? 0.945 2.837 -10.127 1.00 97.31 76 VAL A O 1
ATOM 607 N N . ARG A 1 77 ? -0.675 4.203 -10.872 1.00 96.75 77 ARG A N 1
ATOM 608 C CA . ARG A 1 77 ? 0.057 4.607 -12.081 1.00 96.75 77 ARG A CA 1
ATOM 609 C C . ARG A 1 77 ? 1.436 5.179 -11.739 1.00 96.75 77 ARG A C 1
ATOM 611 O O . ARG A 1 77 ? 2.447 4.676 -12.223 1.00 96.75 77 ARG A O 1
ATOM 618 N N . ARG A 1 78 ? 1.480 6.142 -10.809 1.00 96.12 78 ARG A N 1
ATOM 619 C CA . ARG A 1 78 ? 2.733 6.762 -10.341 1.00 96.12 78 ARG A CA 1
ATOM 620 C C . ARG A 1 78 ? 3.652 5.760 -9.643 1.00 96.12 78 ARG A C 1
ATOM 622 O O . ARG A 1 78 ? 4.855 5.769 -9.879 1.00 96.12 78 ARG A O 1
ATOM 629 N N . ALA A 1 79 ? 3.099 4.879 -8.810 1.00 95.62 79 ALA A N 1
ATOM 630 C CA . ALA A 1 79 ? 3.869 3.861 -8.099 1.00 95.62 79 ALA A CA 1
ATOM 631 C C . ALA A 1 79 ? 4.497 2.833 -9.054 1.00 95.62 79 ALA A C 1
ATOM 633 O O . ALA A 1 79 ? 5.618 2.378 -8.832 1.00 95.62 79 ALA A O 1
ATOM 634 N N . LEU A 1 80 ? 3.818 2.501 -10.152 1.00 95.31 80 LEU A N 1
ATOM 635 C CA . LEU A 1 80 ? 4.329 1.587 -11.173 1.00 95.31 80 LEU A CA 1
ATOM 636 C C . LEU A 1 80 ? 5.255 2.269 -12.193 1.00 95.31 80 LEU A C 1
ATOM 638 O O . LEU A 1 80 ? 5.932 1.572 -12.944 1.00 95.31 80 LEU A O 1
ATOM 642 N N . GLY A 1 81 ? 5.387 3.598 -12.140 1.00 87.19 81 GLY A N 1
ATOM 643 C CA . GLY A 1 81 ? 6.275 4.367 -13.016 1.00 87.19 81 GLY A CA 1
ATOM 644 C C . GLY A 1 81 ? 5.707 4.598 -14.418 1.00 87.19 81 GLY A C 1
ATOM 645 O O . GLY A 1 81 ? 6.486 4.734 -15.360 1.00 87.19 81 GLY A O 1
ATOM 646 N N . ALA A 1 82 ? 4.376 4.604 -14.549 1.00 70.38 82 ALA A N 1
ATOM 647 C CA . ALA A 1 82 ? 3.644 4.876 -15.788 1.00 70.38 82 ALA A CA 1
ATOM 648 C C . ALA A 1 82 ? 3.056 6.296 -15.831 1.00 70.38 82 ALA A C 1
ATOM 650 O O . ALA A 1 82 ? 2.872 6.917 -14.756 1.00 70.38 82 ALA A O 1
#